Protein AF-A0A8C0WKX5-F1 (afdb_monomer)

Secondary structure (DSSP, 8-state):
-HHHHHHHHHHHHHHHHHHHHHHHHHHHHTTEEEESS--TTEEEEEEEEETTEEEEEEE-----

pLDDT: mean 77.86, std 9.07, range [48.31, 88.06]

Foldseek 3Di:
DVVVVVVVVVVVVVVLVVQLVVLQVVLVVVVWHFACDDDPQKDFPAANPDPHGGTTIHGNPPPD

Nearest PDB structures (foldseek):
  7t9r-assembly1_A  TM=8.120E-01  e=4.461E-01  Crocodylus porosus
  1e4q-assembly1_A  TM=6.733E-01  e=4.785E-01  Homo sapiens

Solvent-accessible surface area (backbone atoms only — not comparable to full-atom values): 3600 Å² total; per-residue (Å²): 113,69,70,61,56,55,51,53,53,52,50,52,52,53,52,49,51,52,51,26,51,52,32,43,53,52,29,47,74,70,66,22,47,67,34,75,70,79,56,97,60,41,41,82,78,52,60,16,64,36,98,79,19,44,30,14,31,26,70,57,83,76,82,122

Radius of gyration: 16.2 Å; Cα contacts (8 Å, |Δi|>4): 79; chains: 1; bounding box: 24×14×61 Å

Mean predicted aligned error: 9.12 Å

Sequence (64 aa):
MYFLVSLSSLLSQFISSRRGVYRRIYCAKLSGRCETECLSFQVKIGGCRADLTPFCYKQRYFKS

Structure (mmCIF, N/CA/C/O backbone):
data_AF-A0A8C0WKX5-F1
#
_entry.id   AF-A0A8C0WKX5-F1
#
loop_
_atom_site.group_PDB
_atom_site.id
_atom_site.type_symbol
_atom_site.label_atom_id
_atom_site.label_alt_id
_atom_site.label_comp_id
_atom_site.label_asym_id
_atom_site.label_entity_id
_atom_site.label_seq_id
_atom_site.pdbx_PDB_ins_code
_atom_site.Cartn_x
_atom_site.Cartn_y
_atom_site.Cartn_z
_atom_site.occupancy
_atom_site.B_iso_or_equiv
_atom_site.auth_seq_id
_atom_site.auth_comp_id
_atom_site.auth_asym_id
_atom_site.auth_atom_id
_atom_site.pdbx_PDB_model_num
ATOM 1 N N . MET A 1 1 ? 11.779 -5.965 -34.651 1.00 64.88 1 MET A N 1
ATOM 2 C CA . MET A 1 1 ? 10.821 -5.213 -33.803 1.00 64.88 1 MET A CA 1
ATOM 3 C C . MET A 1 1 ? 10.227 -6.045 -32.665 1.00 64.88 1 MET A C 1
ATOM 5 O O . MET A 1 1 ? 10.276 -5.565 -31.544 1.00 64.88 1 MET A O 1
ATOM 9 N N . TYR A 1 2 ? 9.747 -7.279 -32.887 1.00 76.38 2 TYR A N 1
ATOM 10 C CA . TYR A 1 2 ? 9.145 -8.122 -31.829 1.00 76.38 2 TYR A CA 1
ATOM 11 C C . TYR A 1 2 ? 10.022 -8.335 -30.580 1.00 76.38 2 TYR A C 1
ATOM 13 O O . TYR A 1 2 ? 9.536 -8.194 -29.463 1.00 76.38 2 TYR A O 1
ATOM 21 N N . PHE A 1 3 ? 11.326 -8.576 -30.750 1.00 72.19 3 PHE A N 1
ATOM 22 C CA . PHE A 1 3 ? 12.254 -8.755 -29.623 1.00 72.19 3 PHE A CA 1
ATOM 23 C C . PHE A 1 3 ? 12.319 -7.549 -28.665 1.00 72.19 3 PHE A C 1
ATOM 25 O O . PHE A 1 3 ? 12.427 -7.734 -27.455 1.00 72.19 3 PHE A O 1
ATOM 32 N N . LEU A 1 4 ? 12.201 -6.318 -29.178 1.00 76.31 4 LEU A N 1
ATOM 33 C CA . LEU A 1 4 ? 12.236 -5.101 -28.355 1.00 76.31 4 LEU A CA 1
ATOM 34 C C . LEU A 1 4 ? 10.947 -4.923 -27.537 1.00 76.31 4 LEU A C 1
ATOM 36 O O . LEU A 1 4 ? 10.989 -4.447 -26.401 1.00 76.31 4 LEU A O 1
ATOM 40 N N . VAL A 1 5 ? 9.807 -5.345 -28.091 1.00 77.75 5 VAL A N 1
ATOM 41 C CA . VAL A 1 5 ? 8.497 -5.301 -27.418 1.00 77.75 5 VAL A CA 1
ATOM 42 C C . VAL A 1 5 ? 8.439 -6.321 -26.276 1.00 77.75 5 VAL A C 1
ATOM 44 O O . VAL A 1 5 ? 7.988 -6.007 -25.172 1.00 77.75 5 VAL A O 1
ATOM 47 N N . SER A 1 6 ? 8.971 -7.526 -26.492 1.00 76.88 6 SER A N 1
ATOM 48 C CA . SER A 1 6 ? 9.035 -8.557 -25.450 1.00 76.88 6 SER A CA 1
ATOM 49 C C . SER A 1 6 ? 9.942 -8.140 -24.287 1.00 76.88 6 SER A C 1
ATOM 51 O O . SER A 1 6 ? 9.571 -8.291 -23.122 1.00 76.88 6 SER A O 1
ATOM 53 N N . LEU A 1 7 ? 11.104 -7.548 -24.587 1.00 80.75 7 LEU A N 1
ATOM 54 C CA . LEU A 1 7 ? 12.068 -7.114 -23.572 1.00 80.75 7 LEU A CA 1
ATOM 55 C C . LEU A 1 7 ? 11.522 -5.974 -22.691 1.00 80.75 7 LEU A C 1
ATOM 57 O O . LEU A 1 7 ? 11.672 -5.998 -21.469 1.00 80.75 7 LEU A O 1
ATOM 61 N N . SER A 1 8 ? 10.842 -4.998 -23.295 1.00 76.81 8 SER A N 1
ATOM 62 C CA . SER A 1 8 ? 10.233 -3.863 -22.581 1.00 76.81 8 SER A CA 1
ATOM 63 C C . SER A 1 8 ? 9.054 -4.281 -21.692 1.00 76.81 8 SER A C 1
ATOM 65 O O . SER A 1 8 ? 8.892 -3.762 -20.580 1.00 76.81 8 SER A O 1
ATOM 67 N N . SER A 1 9 ? 8.283 -5.280 -22.123 1.00 76.19 9 SER A N 1
ATOM 68 C CA . SER A 1 9 ? 7.193 -5.871 -21.335 1.00 76.19 9 SER A CA 1
ATOM 69 C C . SER A 1 9 ? 7.715 -6.611 -20.098 1.00 76.19 9 SER A C 1
ATOM 71 O O . SER A 1 9 ? 7.158 -6.479 -19.005 1.00 76.19 9 SER A O 1
ATOM 73 N N . LEU A 1 10 ? 8.821 -7.351 -20.235 1.00 77.00 10 LEU A N 1
ATOM 74 C CA . LEU A 1 10 ? 9.454 -8.064 -19.122 1.00 77.00 10 LEU A CA 1
ATOM 75 C C . LEU A 1 10 ? 10.034 -7.091 -18.084 1.00 77.00 10 LEU A C 1
ATOM 77 O O . LEU A 1 10 ? 9.844 -7.256 -16.878 1.00 77.00 10 LEU A O 1
ATOM 81 N N . LEU A 1 11 ? 10.692 -6.030 -18.558 1.00 76.88 11 LEU A N 1
ATOM 82 C CA . LEU A 1 11 ? 11.294 -5.013 -17.700 1.00 76.88 11 LEU A CA 1
ATOM 83 C C . LEU A 1 11 ? 10.230 -4.239 -16.910 1.00 76.88 11 LEU A C 1
ATOM 85 O O . LEU A 1 11 ? 10.404 -3.981 -15.720 1.00 76.88 11 LEU A O 1
ATOM 89 N N . SER A 1 12 ? 9.094 -3.940 -17.543 1.00 70.94 12 SER A N 1
ATOM 90 C CA . SER A 1 12 ? 7.946 -3.298 -16.894 1.00 70.94 12 SER A CA 1
ATOM 91 C C . SER A 1 12 ? 7.398 -4.137 -15.736 1.00 70.94 12 SER A C 1
ATOM 93 O O . SER A 1 12 ? 7.166 -3.612 -14.644 1.00 70.94 12 SER A O 1
ATOM 95 N N . GLN A 1 13 ? 7.263 -5.452 -15.931 1.00 73.31 13 GLN A N 1
ATOM 96 C CA . GLN A 1 13 ? 6.831 -6.378 -14.879 1.00 73.31 13 GLN A CA 1
ATOM 97 C C . GLN A 1 13 ? 7.855 -6.473 -13.743 1.00 73.31 13 GLN A C 1
ATOM 99 O O . GLN A 1 13 ? 7.483 -6.454 -12.571 1.00 73.31 13 GLN A O 1
ATOM 104 N N . PHE A 1 14 ? 9.146 -6.495 -14.074 1.00 72.25 14 PHE A N 1
ATOM 105 C CA . PHE A 1 14 ? 10.230 -6.573 -13.096 1.00 72.25 14 PHE A CA 1
ATOM 106 C C . PHE A 1 14 ? 10.376 -5.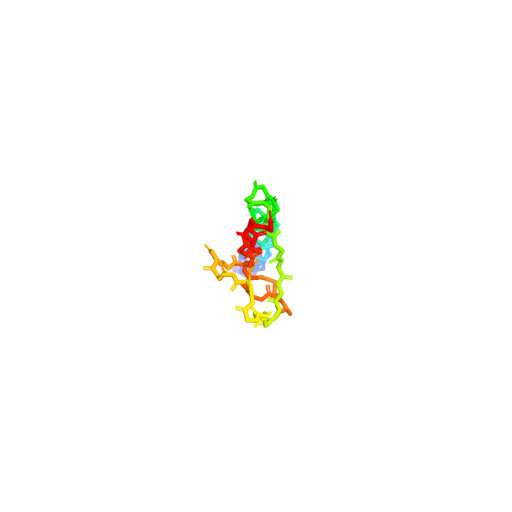292 -12.254 1.00 72.25 14 PHE A C 1
ATOM 108 O O . PHE A 1 14 ? 10.608 -5.340 -11.046 1.00 72.25 14 PHE A O 1
ATOM 115 N N . ILE A 1 15 ? 10.195 -4.119 -12.864 1.00 70.75 15 ILE A N 1
ATOM 116 C CA . ILE A 1 15 ? 10.178 -2.839 -12.143 1.00 70.75 15 ILE A CA 1
ATOM 117 C C . ILE A 1 15 ? 8.920 -2.740 -11.270 1.00 70.75 15 ILE A C 1
ATOM 119 O O . ILE A 1 15 ? 8.993 -2.260 -10.135 1.00 70.75 15 ILE A O 1
ATOM 123 N N . SER A 1 16 ? 7.773 -3.210 -11.770 1.00 66.69 16 SER A N 1
ATOM 124 C CA . SER A 1 16 ? 6.517 -3.239 -11.015 1.00 66.69 16 SER A CA 1
ATOM 125 C C . SER A 1 16 ? 6.621 -4.136 -9.776 1.00 66.69 16 SER A C 1
ATOM 127 O O . SER A 1 16 ? 6.292 -3.697 -8.670 1.00 66.69 16 SER A O 1
ATOM 129 N N . SER A 1 17 ? 7.181 -5.342 -9.922 1.00 69.50 17 SER A N 1
ATOM 130 C CA . SER A 1 17 ? 7.381 -6.275 -8.809 1.00 69.50 17 SER A CA 1
ATOM 131 C C . SER A 1 17 ? 8.361 -5.724 -7.769 1.00 69.50 17 SER A C 1
ATOM 133 O O . SER A 1 17 ? 8.054 -5.734 -6.574 1.00 69.50 17 SER A O 1
ATOM 135 N N . ARG A 1 18 ? 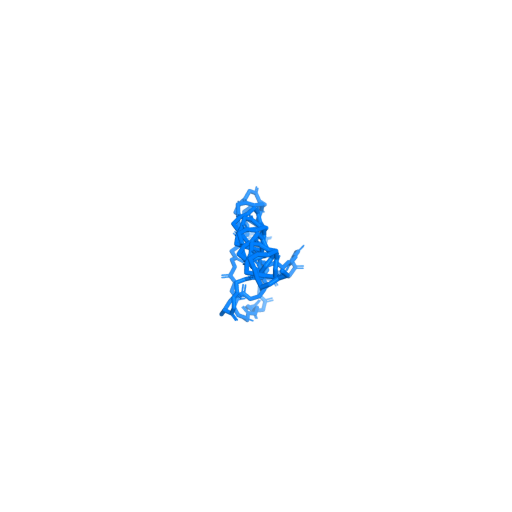9.484 -5.121 -8.193 1.00 74.38 18 ARG A N 1
ATOM 136 C CA . ARG A 1 18 ? 10.414 -4.443 -7.270 1.00 74.38 18 A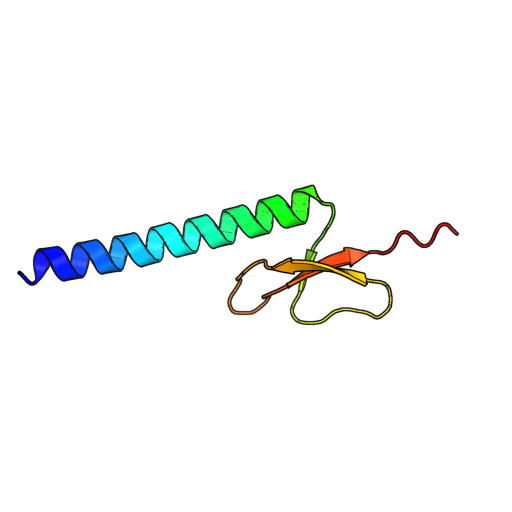RG A CA 1
ATOM 137 C C . ARG A 1 18 ? 9.770 -3.265 -6.537 1.00 74.38 18 ARG A C 1
ATOM 139 O O . ARG A 1 18 ? 9.988 -3.109 -5.335 1.00 74.38 18 ARG A O 1
ATOM 146 N N . ARG A 1 19 ? 8.951 -2.451 -7.215 1.00 72.25 19 ARG A N 1
ATOM 147 C CA . ARG A 1 19 ? 8.207 -1.349 -6.573 1.00 72.25 19 ARG A CA 1
ATOM 148 C C . ARG A 1 19 ? 7.202 -1.858 -5.539 1.00 72.25 19 ARG A C 1
ATOM 150 O O . ARG A 1 19 ? 7.060 -1.222 -4.496 1.00 72.25 19 ARG A O 1
ATOM 157 N N . GLY A 1 20 ? 6.533 -2.982 -5.799 1.00 75.19 20 GLY A N 1
ATOM 158 C CA . GLY A 1 20 ? 5.634 -3.627 -4.839 1.00 75.19 20 GLY A CA 1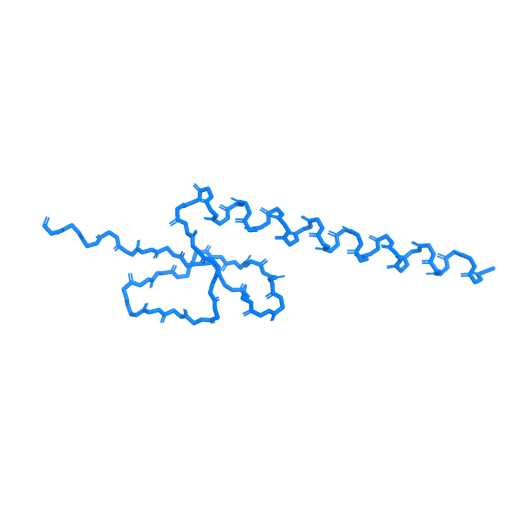
ATOM 159 C C . GLY A 1 20 ? 6.368 -4.082 -3.574 1.00 75.19 20 GLY A C 1
ATOM 160 O O . GLY A 1 20 ? 5.957 -3.750 -2.463 1.00 75.19 20 GLY A O 1
ATOM 161 N N . VAL A 1 21 ? 7.511 -4.758 -3.732 1.00 78.81 21 VAL A N 1
ATOM 162 C CA . VAL A 1 21 ? 8.346 -5.209 -2.602 1.00 78.81 21 VAL A CA 1
ATOM 163 C C . VAL A 1 21 ? 8.872 -4.026 -1.788 1.00 78.81 21 VAL A C 1
ATOM 165 O O . VAL A 1 21 ? 8.749 -4.027 -0.565 1.00 78.81 21 VAL A O 1
ATOM 168 N N . TYR A 1 22 ? 9.381 -2.980 -2.446 1.00 83.12 22 TYR A N 1
ATOM 169 C CA . TYR A 1 22 ? 9.865 -1.778 -1.760 1.00 83.12 22 TYR A CA 1
ATOM 170 C C . TYR A 1 22 ? 8.779 -1.133 -0.889 1.00 83.12 22 TYR A C 1
ATOM 172 O O . TYR A 1 22 ? 9.030 -0.768 0.257 1.00 83.12 22 TYR A O 1
ATOM 180 N N . ARG A 1 23 ? 7.544 -1.044 -1.399 1.00 81.81 23 ARG A N 1
ATOM 181 C CA . ARG A 1 23 ? 6.408 -0.488 -0.650 1.00 81.81 23 ARG A CA 1
ATOM 182 C C . ARG A 1 23 ? 6.004 -1.353 0.541 1.00 81.81 23 ARG A C 1
ATOM 184 O O . ARG A 1 23 ? 5.688 -0.798 1.589 1.00 81.81 23 ARG A O 1
ATOM 191 N N . ARG A 1 24 ? 6.058 -2.685 0.417 1.00 82.56 24 ARG A N 1
ATOM 192 C CA . ARG A 1 24 ? 5.830 -3.603 1.550 1.00 82.56 24 ARG A CA 1
ATOM 193 C C . ARG A 1 24 ? 6.886 -3.426 2.639 1.00 82.56 24 ARG A C 1
ATOM 195 O O . ARG A 1 24 ? 6.531 -3.293 3.805 1.00 82.56 24 ARG A O 1
ATOM 202 N N . ILE A 1 25 ? 8.162 -3.359 2.257 1.00 85.75 25 ILE A N 1
ATOM 203 C CA . ILE A 1 25 ? 9.272 -3.125 3.195 1.00 85.75 25 ILE A CA 1
ATOM 204 C C . ILE A 1 25 ? 9.107 -1.767 3.885 1.00 85.75 25 ILE A C 1
ATOM 206 O O . ILE A 1 25 ? 9.245 -1.669 5.101 1.00 85.75 25 ILE A O 1
ATOM 210 N N . TYR A 1 26 ? 8.763 -0.723 3.129 1.00 87.31 26 TYR A N 1
ATOM 211 C CA . TYR A 1 26 ? 8.512 0.606 3.683 1.00 87.31 26 TYR A CA 1
ATOM 212 C C . TYR A 1 26 ? 7.328 0.613 4.663 1.00 87.31 26 TYR A C 1
ATOM 214 O O . TYR A 1 26 ? 7.432 1.191 5.742 1.00 87.31 26 TYR A O 1
ATOM 222 N N . CYS A 1 27 ? 6.235 -0.084 4.333 1.00 87.38 27 CYS A N 1
ATOM 223 C CA . CYS A 1 27 ? 5.083 -0.243 5.220 1.00 87.38 27 CYS A CA 1
ATOM 224 C C . CYS A 1 27 ? 5.470 -0.923 6.541 1.00 87.38 27 C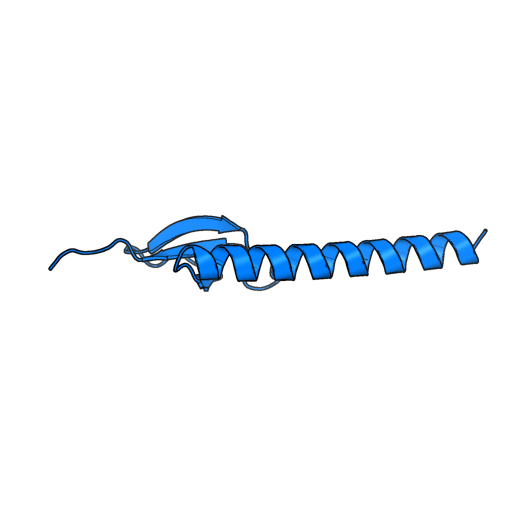YS A C 1
ATOM 226 O O . CYS A 1 27 ? 5.171 -0.401 7.616 1.00 87.38 27 CYS A O 1
ATOM 228 N N . ALA A 1 28 ? 6.216 -2.028 6.462 1.00 86.06 28 ALA A N 1
ATOM 229 C CA . ALA A 1 28 ? 6.727 -2.732 7.634 1.00 86.06 28 ALA A CA 1
ATOM 230 C C . ALA A 1 28 ? 7.662 -1.847 8.479 1.00 86.06 28 ALA A C 1
ATOM 232 O O . ALA A 1 28 ? 7.576 -1.855 9.705 1.00 86.06 28 ALA A O 1
ATOM 233 N N . LYS A 1 29 ? 8.502 -1.016 7.842 1.00 87.69 29 LYS A N 1
ATOM 234 C CA . LYS A 1 29 ? 9.402 -0.069 8.526 1.00 87.69 29 LYS A CA 1
ATOM 235 C C . LYS A 1 29 ? 8.654 1.008 9.322 1.00 87.69 29 LYS A C 1
ATOM 237 O O . LYS A 1 29 ? 9.179 1.508 10.310 1.00 87.69 29 LYS A O 1
ATOM 242 N N . LEU A 1 30 ? 7.430 1.353 8.923 1.00 86.38 30 LEU A N 1
ATOM 243 C CA . LEU A 1 30 ? 6.557 2.278 9.655 1.00 86.38 30 LEU A CA 1
ATOM 244 C C . LEU A 1 30 ? 5.747 1.596 10.775 1.00 86.38 30 LEU A C 1
ATOM 246 O O . LEU A 1 30 ? 4.873 2.239 11.371 1.00 86.38 30 LEU A O 1
ATOM 250 N N . SER A 1 31 ? 6.034 0.321 11.063 1.00 87.81 31 SER A N 1
ATOM 251 C CA . SER A 1 31 ? 5.237 -0.570 11.917 1.00 87.81 31 SER A CA 1
ATOM 252 C C . SER A 1 31 ? 3.807 -0.758 11.404 1.00 87.81 31 SER A C 1
ATOM 254 O O . SER A 1 31 ? 2.874 -0.942 12.185 1.00 87.81 31 SER A O 1
ATOM 256 N N . GLY A 1 32 ? 3.628 -0.659 10.086 1.00 87.75 32 GLY A N 1
ATOM 257 C CA . GLY A 1 32 ? 2.364 -0.913 9.415 1.00 87.75 32 GLY A CA 1
ATOM 258 C C . GLY A 1 32 ? 2.271 -2.323 8.832 1.00 87.75 32 GLY A C 1
ATOM 259 O O . GLY A 1 32 ? 3.267 -3.035 8.705 1.00 87.75 32 GLY A O 1
ATOM 260 N N . ARG A 1 33 ? 1.058 -2.724 8.448 1.00 86.69 33 ARG A N 1
ATOM 261 C CA . ARG A 1 33 ? 0.749 -3.962 7.724 1.00 86.69 33 ARG A CA 1
ATOM 262 C C . ARG A 1 33 ? -0.005 -3.651 6.441 1.00 86.69 33 ARG A C 1
ATOM 264 O O . ARG A 1 33 ? -0.739 -2.669 6.362 1.00 86.69 33 ARG A O 1
ATOM 271 N N . CYS A 1 34 ? 0.199 -4.487 5.429 1.00 86.44 34 CYS A N 1
ATOM 272 C CA . CYS A 1 34 ? -0.547 -4.389 4.184 1.00 86.44 34 CYS A CA 1
ATOM 273 C C . CYS A 1 34 ? -1.838 -5.204 4.305 1.00 86.44 34 CYS A C 1
ATOM 275 O O . CYS A 1 34 ? -1.753 -6.428 4.377 1.00 86.44 34 CYS A O 1
ATOM 277 N N . GLU A 1 35 ? -3.001 -4.555 4.297 1.00 86.00 35 GLU A N 1
ATOM 278 C CA . GLU A 1 35 ? -4.311 -5.226 4.347 1.00 86.00 35 GLU A CA 1
ATOM 279 C C . GLU A 1 35 ? -5.236 -4.712 3.229 1.00 86.00 35 GLU A C 1
ATOM 281 O O . GLU A 1 35 ? -4.960 -3.698 2.576 1.00 86.00 35 GLU A O 1
ATOM 286 N N . THR A 1 36 ? -6.312 -5.456 2.967 1.00 84.19 36 THR A N 1
ATOM 287 C CA . THR A 1 36 ? -7.411 -5.054 2.073 1.00 84.19 36 THR A CA 1
ATOM 288 C C . THR A 1 36 ? -8.263 -3.956 2.683 1.00 84.19 36 THR A C 1
ATOM 290 O O . THR A 1 36 ? -8.652 -3.018 1.991 1.00 84.19 36 THR A O 1
ATOM 293 N N . GLU A 1 37 ? -8.527 -4.073 3.981 1.00 78.25 37 GLU A N 1
ATOM 294 C CA . GLU A 1 37 ? -9.509 -3.281 4.705 1.00 78.25 37 GLU A CA 1
ATOM 295 C C . GLU A 1 37 ? -8.913 -2.762 6.014 1.00 78.25 37 GLU A C 1
ATOM 297 O O . GLU A 1 37 ? -8.015 -3.366 6.597 1.00 78.25 37 GLU A O 1
ATOM 302 N N . CYS A 1 38 ? -9.404 -1.608 6.463 1.00 73.31 38 CYS A N 1
ATOM 303 C CA . CYS A 1 38 ? -8.950 -0.971 7.691 1.00 73.31 38 CYS A CA 1
ATOM 304 C C . CYS A 1 38 ? -9.886 -1.346 8.836 1.00 73.31 38 CYS A C 1
ATOM 306 O O . CYS A 1 38 ? -11.076 -1.045 8.770 1.00 73.31 38 CYS A O 1
ATOM 308 N N . LEU A 1 39 ? -9.354 -1.901 9.924 1.00 77.00 39 LEU A N 1
ATOM 309 C CA . LEU A 1 39 ? -10.103 -1.969 11.183 1.00 77.00 39 LEU A CA 1
ATOM 310 C C . LEU A 1 39 ? -10.251 -0.554 11.774 1.00 77.00 39 LEU A C 1
ATOM 312 O O . LEU A 1 39 ? -9.386 0.299 11.562 1.00 77.00 39 LEU A O 1
ATOM 316 N N . SER A 1 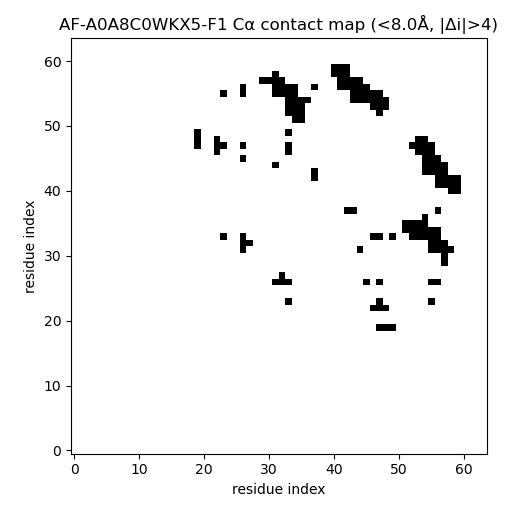40 ? -11.312 -0.294 12.546 1.00 79.56 40 SER A N 1
ATOM 317 C CA . SER A 1 40 ? -11.657 1.047 13.070 1.00 79.56 40 SER A CA 1
ATOM 318 C C . SER A 1 40 ? -10.556 1.708 13.918 1.00 79.56 40 SER A C 1
ATOM 320 O O . SER A 1 40 ? -10.526 2.927 14.077 1.00 79.56 40 SER A O 1
ATOM 322 N N . PHE A 1 41 ? -9.632 0.912 14.458 1.00 80.62 41 PHE A N 1
ATOM 323 C CA . PHE A 1 41 ? -8.484 1.349 15.259 1.00 80.62 41 PHE A CA 1
ATOM 324 C C . PHE A 1 41 ? -7.182 1.485 14.453 1.00 80.62 41 PHE A C 1
ATOM 326 O O . PHE A 1 41 ? -6.136 1.809 15.016 1.00 80.62 41 PHE A O 1
ATOM 333 N N . GLN A 1 42 ? -7.208 1.239 13.146 1.00 83.00 42 GLN A N 1
ATOM 334 C CA . GLN A 1 42 ? -6.058 1.392 12.262 1.00 83.00 42 GLN A CA 1
ATOM 335 C C . GLN A 1 42 ? -6.170 2.676 11.427 1.00 83.00 42 GLN A C 1
ATOM 337 O O . GLN A 1 42 ? -7.252 3.219 11.210 1.00 83.00 42 GLN A O 1
ATOM 342 N N . VAL A 1 43 ? -5.032 3.206 10.979 1.00 86.44 43 VAL A N 1
ATOM 343 C CA . VAL A 1 43 ? -4.957 4.365 10.079 1.00 86.44 43 VAL A CA 1
ATOM 344 C C . VAL A 1 43 ? -4.250 4.001 8.794 1.00 86.44 43 VAL A C 1
ATOM 346 O O . VAL A 1 43 ? -3.183 3.389 8.812 1.00 86.44 43 VAL A O 1
ATOM 349 N N . LYS A 1 44 ? -4.827 4.424 7.669 1.00 86.44 44 LYS A N 1
ATOM 350 C CA . LYS A 1 44 ? -4.186 4.325 6.361 1.00 86.44 44 LYS A CA 1
ATOM 351 C C . LYS A 1 44 ? -3.025 5.311 6.294 1.00 86.44 44 LYS A C 1
ATOM 353 O O . LYS A 1 44 ? -3.238 6.518 6.325 1.00 86.44 44 LYS A O 1
ATOM 358 N N . ILE A 1 45 ? -1.813 4.789 6.163 1.00 87.00 45 ILE A N 1
ATOM 359 C CA . ILE A 1 45 ? -0.582 5.585 6.039 1.00 87.00 45 ILE A CA 1
ATOM 360 C C . ILE A 1 45 ? -0.011 5.566 4.617 1.00 87.00 45 ILE A C 1
ATOM 362 O O . ILE A 1 45 ? 0.836 6.385 4.279 1.00 87.00 45 ILE A O 1
ATOM 366 N N . GLY A 1 46 ? -0.473 4.652 3.757 1.00 84.25 46 GLY A N 1
ATOM 367 C CA . GLY A 1 46 ? 0.002 4.564 2.378 1.00 84.25 46 GLY A CA 1
ATOM 368 C C . GLY A 1 46 ? -0.616 3.411 1.592 1.00 84.25 46 GLY A C 1
ATOM 369 O O . GLY A 1 46 ? -1.685 2.905 1.937 1.00 84.25 46 GLY A O 1
ATOM 370 N N . GLY A 1 47 ? 0.064 2.989 0.524 1.00 84.62 47 GLY A N 1
ATOM 371 C CA . GLY A 1 47 ? -0.366 1.877 -0.325 1.00 84.62 47 GLY A CA 1
ATOM 372 C C . GLY A 1 47 ? 0.747 0.868 -0.591 1.00 84.62 47 GLY A C 1
ATOM 373 O O . GLY A 1 47 ? 1.851 1.253 -0.977 1.00 84.62 47 GLY A O 1
ATOM 374 N N . CYS A 1 48 ? 0.443 -0.420 -0.436 1.00 81.88 48 CYS A N 1
ATOM 375 C CA . CYS A 1 48 ? 1.381 -1.514 -0.677 1.00 81.88 48 CYS A CA 1
ATOM 376 C C . CYS A 1 48 ? 1.376 -2.025 -2.125 1.00 81.88 48 CYS A C 1
ATOM 378 O O . CYS A 1 48 ? 2.331 -2.695 -2.511 1.00 81.88 48 CYS A O 1
ATOM 380 N N . ARG A 1 49 ? 0.355 -1.692 -2.942 1.00 74.56 49 ARG A N 1
ATOM 381 C CA . ARG A 1 49 ? 0.189 -2.198 -4.329 1.00 74.56 49 ARG A CA 1
ATOM 382 C C . ARG A 1 49 ? 0.467 -3.709 -4.451 1.00 74.56 49 ARG A C 1
ATOM 384 O O . ARG A 1 49 ? 1.063 -4.170 -5.418 1.00 74.56 49 ARG A O 1
ATOM 391 N N . ALA A 1 50 ? 0.057 -4.477 -3.449 1.00 69.25 50 ALA A N 1
ATOM 392 C CA . ALA A 1 50 ? -0.147 -5.899 -3.630 1.00 69.25 50 ALA A CA 1
ATOM 393 C C . ALA A 1 50 ? -1.550 -6.056 -4.215 1.00 69.25 50 ALA A C 1
ATOM 395 O O . ALA A 1 50 ? -2.473 -5.439 -3.691 1.00 69.25 50 ALA A O 1
ATOM 396 N N . ASP A 1 51 ? -1.687 -6.839 -5.281 1.00 65.00 51 ASP A N 1
ATOM 397 C CA . ASP A 1 51 ? -2.949 -7.049 -6.008 1.00 65.00 51 ASP A CA 1
ATOM 398 C C . ASP A 1 51 ? -4.130 -7.345 -5.061 1.00 65.00 51 ASP A C 1
ATOM 400 O O . ASP A 1 51 ? -5.207 -6.780 -5.205 1.00 65.00 51 ASP A O 1
ATOM 404 N N . LEU A 1 52 ? -3.863 -8.118 -3.998 1.00 66.50 52 LEU A N 1
ATOM 405 C CA . LEU A 1 52 ? -4.821 -8.440 -2.940 1.00 66.50 52 LEU A CA 1
ATOM 406 C C . LEU A 1 52 ? -4.675 -7.623 -1.643 1.00 66.50 52 LEU A C 1
ATOM 408 O O . LEU A 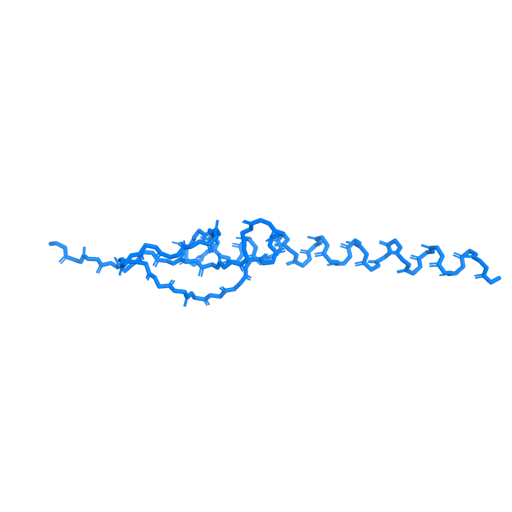1 52 ? -5.484 -7.813 -0.759 1.00 66.50 52 LEU A O 1
ATOM 412 N N . THR A 1 53 ? -3.684 -6.745 -1.459 1.00 76.75 53 THR A N 1
ATOM 413 C CA . THR A 1 53 ? -3.573 -5.882 -0.254 1.00 76.75 53 THR A CA 1
ATOM 414 C C . THR A 1 53 ? -3.075 -4.483 -0.635 1.00 76.75 53 THR A C 1
ATOM 416 O O . THR A 1 53 ? -1.882 -4.160 -0.536 1.00 76.75 53 THR A O 1
ATOM 419 N N . PRO A 1 54 ? -3.967 -3.618 -1.148 1.00 78.75 54 PRO A N 1
ATOM 420 C CA . PRO A 1 54 ? -3.562 -2.354 -1.744 1.00 78.75 54 PRO A CA 1
ATOM 421 C C . PRO A 1 54 ? -3.075 -1.325 -0.721 1.00 78.75 54 PRO A C 1
ATOM 423 O O . PRO A 1 54 ? -2.312 -0.431 -1.102 1.00 78.75 54 PRO A O 1
ATOM 426 N N . PHE A 1 55 ? -3.456 -1.434 0.553 1.00 87.19 55 PHE A N 1
ATOM 427 C CA . PHE A 1 55 ? -3.272 -0.373 1.542 1.00 87.19 55 PHE A CA 1
ATOM 428 C C . PHE A 1 55 ? -2.291 -0.750 2.646 1.00 87.19 55 PHE A C 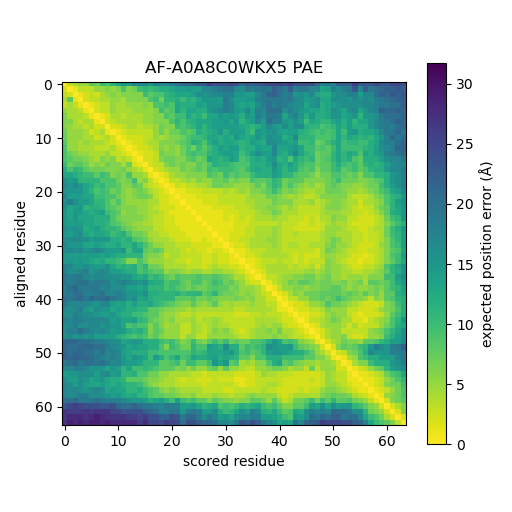1
ATOM 430 O O . PHE A 1 55 ? -2.216 -1.899 3.058 1.00 87.19 55 PHE A O 1
ATOM 437 N N . CYS A 1 56 ? -1.528 0.242 3.103 1.00 87.94 56 CYS A N 1
ATOM 438 C CA . CYS A 1 56 ? -0.668 0.133 4.274 1.00 87.94 56 CYS A CA 1
ATOM 439 C C . CYS A 1 56 ? -1.364 0.791 5.466 1.00 87.94 56 CYS A C 1
ATOM 441 O O . CYS A 1 56 ? -1.659 1.993 5.420 1.00 87.94 56 CYS A O 1
ATOM 443 N N . TYR A 1 57 ? -1.588 0.018 6.522 1.00 88.06 57 TYR A N 1
ATOM 444 C CA . TYR A 1 57 ? -2.264 0.438 7.739 1.00 88.06 57 TYR A CA 1
ATOM 445 C C . TYR A 1 57 ? -1.344 0.357 8.942 1.00 88.06 57 TYR A C 1
ATOM 447 O O . TYR A 1 57 ? -0.513 -0.536 9.033 1.00 88.06 57 TYR A O 1
ATOM 455 N N . LYS A 1 58 ? -1.497 1.282 9.882 1.00 87.56 58 LYS A N 1
ATOM 456 C CA . LYS A 1 58 ? -0.789 1.272 11.162 1.00 87.56 58 LYS A CA 1
ATOM 457 C C . LYS A 1 58 ? -1.810 1.286 12.288 1.00 87.56 58 LYS A C 1
ATOM 459 O O . LYS A 1 58 ? -2.773 2.047 12.216 1.00 87.56 58 LYS A O 1
ATOM 464 N N . GLN A 1 59 ? -1.603 0.485 13.331 1.00 83.75 59 GLN A N 1
ATOM 465 C CA . GLN A 1 59 ? -2.426 0.590 14.535 1.00 83.75 59 GLN A CA 1
ATOM 466 C C . GLN A 1 59 ? -2.293 1.997 15.122 1.00 83.75 59 GLN A C 1
ATOM 468 O O . GLN A 1 59 ? -1.185 2.518 15.279 1.00 83.75 59 GLN A O 1
ATOM 473 N N . ARG A 1 60 ? -3.425 2.623 15.457 1.00 75.81 60 ARG A N 1
ATOM 474 C CA . ARG A 1 60 ? -3.403 3.765 16.367 1.00 75.81 60 ARG A CA 1
ATOM 475 C C . ARG A 1 60 ? -2.896 3.229 17.699 1.00 75.81 60 ARG A C 1
ATOM 477 O O . ARG A 1 60 ? -3.447 2.259 18.209 1.00 75.81 60 ARG A O 1
ATOM 484 N N . TYR A 1 61 ? -1.842 3.833 18.240 1.00 66.12 61 TYR A N 1
ATOM 485 C CA . TYR A 1 61 ? -1.433 3.561 19.612 1.00 66.12 61 TYR A CA 1
ATOM 486 C C . TYR A 1 61 ? -2.581 4.007 20.524 1.00 66.12 61 TYR A C 1
ATOM 488 O O . TYR A 1 61 ? -2.684 5.182 20.868 1.00 66.12 61 TYR A O 1
ATOM 496 N N . PHE A 1 62 ? -3.473 3.082 20.877 1.00 53.53 62 PHE A N 1
ATOM 497 C CA . PHE A 1 62 ? -4.297 3.231 22.064 1.00 53.53 62 PHE A CA 1
ATOM 498 C C . PHE A 1 62 ? -3.330 3.106 23.234 1.00 53.53 62 PHE A C 1
ATOM 500 O O . PHE A 1 62 ? -2.893 2.014 23.591 1.00 53.53 62 PHE A O 1
ATOM 507 N N . LYS A 1 63 ? -2.894 4.256 23.748 1.00 48.31 63 LYS A N 1
ATOM 508 C CA . LYS A 1 63 ? -2.181 4.334 25.015 1.00 48.31 63 LYS A CA 1
ATOM 509 C C . LYS A 1 63 ? -3.214 3.980 26.087 1.00 48.31 63 LYS A C 1
ATOM 511 O O . LYS A 1 63 ? -4.017 4.835 26.448 1.00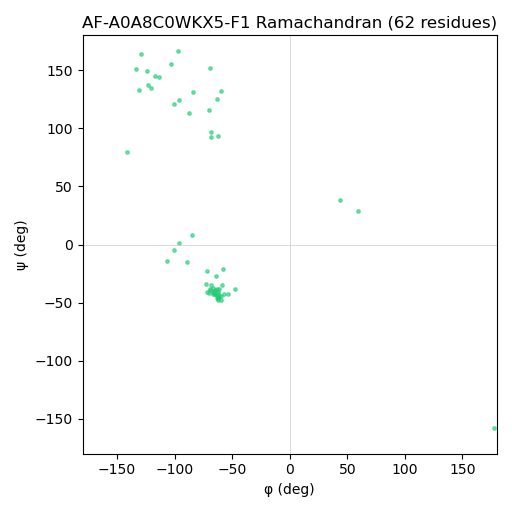 48.31 63 LYS A O 1
ATOM 516 N N . SER A 1 64 ? -3.280 2.694 26.437 1.00 48.66 64 SER A N 1
ATOM 517 C CA . SER A 1 64 ? -3.991 2.230 27.628 1.00 48.66 64 SER A CA 1
ATOM 518 C C . SER A 1 64 ? -3.259 2.675 28.884 1.00 48.66 64 SER A C 1
ATOM 520 O O . SER A 1 64 ? -2.026 2.890 28.805 1.00 48.66 64 SER A O 1
#

InterPro domains:
  IPR025933 Beta-defensin domain [PF13841] (27-56)

Organism: Castor canadensis (NCBI:txid51338)